Protein AF-A0A2V7RTK5-F1 (afdb_monomer_lite)

Secondary structure (DSSP, 8-state):
-EEEEEETTEEEEEEE--EEEE-TT--EEEEES-TT-----GGGGHHHHHHHHHHTTHHHHHT--TTTHHHHTTPPPP------

pLDDT: mean 89.33, std 13.11, range [42.19, 98.31]

Radius of gyration: 17.81 Å; chains: 1; bounding box: 40×33×44 Å

Sequence (84 aa):
MRVEQVRGSLVEAWHDVHVAVVDSTGRLLARSGDPDLVTYWRSAAKPFQALPLVEDGVVDRFGIGTQELPDCAGAKPARQDRLQ

Foldseek 3Di:
DKDFDDDPPDGPDIDDDKDFDADPVRHTPDIDPDPPDDDDCVLVCLVVQLVVCVVVCVCVVVVPDLC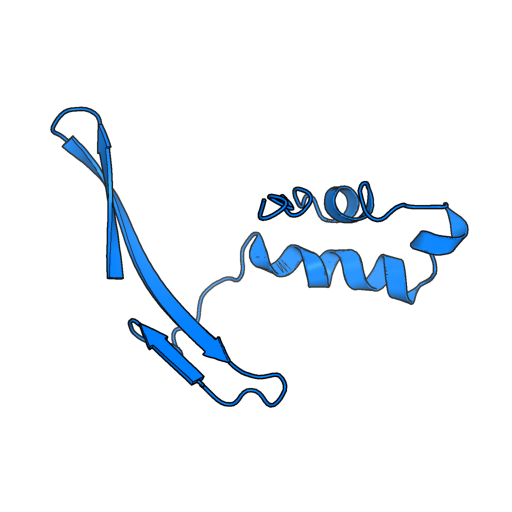RSCVSSPHHRDDPPPPD

Structure (mmCIF, N/CA/C/O backbone):
data_AF-A0A2V7RTK5-F1
#
_entry.id   AF-A0A2V7RTK5-F1
#
loop_
_atom_site.group_PDB
_atom_site.id
_atom_site.type_symbol
_atom_site.label_atom_id
_atom_site.label_alt_id
_atom_site.label_comp_id
_atom_site.label_asym_id
_atom_site.label_entity_id
_atom_site.label_seq_id
_atom_site.pdbx_PDB_ins_code
_atom_site.Cartn_x
_atom_site.Cartn_y
_atom_site.Cartn_z
_atom_site.occupancy
_atom_site.B_iso_or_equiv
_atom_site.auth_seq_id
_atom_site.auth_comp_id
_atom_site.auth_asym_id
_atom_site.auth_atom_id
_atom_site.pdbx_PDB_model_num
ATOM 1 N N . MET A 1 1 ? 3.413 1.612 -17.146 1.00 90.75 1 MET A N 1
ATOM 2 C CA . MET A 1 1 ? 4.835 2.026 -17.229 1.00 90.75 1 MET A CA 1
ATOM 3 C C . MET A 1 1 ? 5.695 0.872 -16.752 1.00 90.75 1 MET A C 1
ATOM 5 O O . MET A 1 1 ? 5.404 0.373 -15.679 1.00 90.75 1 MET A O 1
ATOM 9 N N . ARG A 1 2 ? 6.720 0.443 -17.493 1.00 94.12 2 ARG A N 1
ATOM 10 C CA . ARG A 1 2 ? 7.632 -0.611 -17.019 1.00 94.12 2 ARG A CA 1
ATOM 11 C C . ARG A 1 2 ? 8.845 -0.000 -16.321 1.00 94.12 2 ARG A C 1
ATOM 13 O O . ARG A 1 2 ? 9.421 0.954 -16.835 1.00 94.12 2 ARG A O 1
ATOM 20 N N . VAL A 1 3 ? 9.215 -0.556 -15.172 1.00 95.62 3 VAL A N 1
ATOM 21 C CA . VAL A 1 3 ? 10.432 -0.208 -14.426 1.00 95.62 3 VAL A CA 1
ATOM 22 C C . VAL A 1 3 ? 11.291 -1.454 -14.294 1.00 95.62 3 VAL A C 1
ATOM 24 O O . VAL A 1 3 ? 10.810 -2.482 -13.825 1.00 95.62 3 VAL A O 1
ATOM 27 N N . GLU A 1 4 ? 12.557 -1.358 -14.679 1.00 97.31 4 GLU A N 1
ATOM 28 C CA . GLU A 1 4 ? 13.511 -2.466 -14.624 1.00 97.31 4 GLU A CA 1
ATOM 29 C C . GLU A 1 4 ? 14.543 -2.230 -13.521 1.00 97.31 4 GLU A C 1
ATOM 31 O O . GLU A 1 4 ? 15.049 -1.122 -13.340 1.00 97.31 4 GLU A O 1
ATOM 36 N N . GLN A 1 5 ? 14.854 -3.288 -12.779 1.00 97.31 5 GLN A N 1
ATOM 37 C CA . GLN A 1 5 ? 15.942 -3.336 -11.818 1.00 97.31 5 GLN A CA 1
ATOM 38 C C . GLN A 1 5 ? 17.070 -4.170 -12.425 1.00 97.31 5 GLN A C 1
ATOM 40 O O . GLN A 1 5 ? 16.898 -5.355 -12.715 1.00 97.31 5 GLN A O 1
ATOM 45 N N . VAL A 1 6 ? 18.227 -3.540 -12.620 1.00 97.62 6 VAL A N 1
ATOM 46 C CA . VAL A 1 6 ? 19.374 -4.138 -13.311 1.00 97.62 6 VAL A CA 1
ATOM 47 C C . VAL A 1 6 ? 20.508 -4.396 -12.317 1.00 97.62 6 VAL A C 1
ATOM 49 O O . VAL A 1 6 ? 20.854 -3.517 -11.525 1.00 97.62 6 VAL A O 1
ATOM 52 N N . ARG A 1 7 ? 21.115 -5.587 -12.380 1.00 97.25 7 ARG A N 1
ATOM 53 C CA . ARG A 1 7 ? 22.344 -5.951 -11.660 1.00 97.25 7 ARG A CA 1
ATOM 54 C C . ARG A 1 7 ? 23.454 -6.233 -12.666 1.00 97.25 7 ARG A C 1
ATOM 56 O O . ARG A 1 7 ? 23.488 -7.279 -13.310 1.00 97.25 7 ARG A O 1
ATOM 63 N N . GLY A 1 8 ? 24.379 -5.285 -12.796 1.00 95.75 8 GLY A N 1
ATOM 64 C CA . GLY A 1 8 ? 25.386 -5.325 -13.854 1.00 95.75 8 GLY A CA 1
ATOM 65 C C . GLY A 1 8 ? 24.723 -5.142 -15.218 1.00 95.75 8 GLY A C 1
ATOM 66 O O . GLY A 1 8 ? 24.120 -4.105 -15.465 1.00 95.75 8 GLY A O 1
ATOM 67 N N . SER A 1 9 ? 24.819 -6.149 -16.085 1.00 95.56 9 SER A N 1
ATOM 68 C CA . SER A 1 9 ? 24.154 -6.175 -17.396 1.00 95.56 9 SER A CA 1
ATOM 69 C C . SER A 1 9 ? 22.860 -7.000 -17.423 1.00 95.56 9 SER A C 1
ATOM 71 O O . SER A 1 9 ? 22.214 -7.073 -18.466 1.00 95.56 9 SER A O 1
ATOM 73 N N . LEU A 1 10 ? 22.478 -7.633 -16.307 1.00 96.88 10 LEU A N 1
ATOM 74 C CA . LEU A 1 10 ? 21.300 -8.496 -16.223 1.00 96.88 10 LEU A CA 1
ATOM 75 C C . LEU A 1 10 ? 20.107 -7.739 -15.633 1.00 96.88 10 LEU A C 1
ATOM 77 O O . LEU A 1 10 ? 20.210 -7.171 -14.545 1.00 96.88 10 LEU A O 1
ATOM 81 N N . VAL A 1 11 ? 18.957 -7.797 -16.306 1.00 97.38 11 VAL A N 1
ATOM 82 C CA . VAL A 1 11 ? 17.672 -7.404 -15.712 1.00 97.38 11 VAL A CA 1
ATOM 83 C C . VAL A 1 11 ? 17.289 -8.460 -14.675 1.00 97.38 11 VAL A C 1
ATOM 85 O O . VAL A 1 11 ? 16.938 -9.584 -15.026 1.00 97.38 11 VAL A O 1
ATOM 88 N N . GLU A 1 12 ? 17.400 -8.111 -13.396 1.00 97.88 12 GLU A N 1
ATOM 89 C CA . GLU A 1 12 ? 17.102 -9.010 -12.274 1.00 97.88 12 GLU A CA 1
ATOM 90 C C . GLU A 1 12 ? 15.598 -9.060 -11.991 1.00 97.88 12 GLU A C 1
ATOM 92 O O . GLU A 1 12 ? 15.056 -10.118 -11.680 1.00 97.88 12 GLU A O 1
ATOM 97 N N . ALA A 1 13 ? 14.915 -7.922 -12.134 1.00 97.19 13 ALA A N 1
ATOM 98 C CA . ALA A 1 13 ? 13.473 -7.817 -11.964 1.00 97.19 13 ALA A CA 1
ATOM 99 C C . ALA A 1 13 ? 12.899 -6.701 -12.839 1.00 97.19 13 ALA A C 1
ATOM 101 O O . ALA A 1 13 ? 13.579 -5.731 -13.170 1.00 97.19 13 ALA A O 1
ATOM 102 N N . TRP A 1 14 ? 11.617 -6.804 -13.172 1.00 96.62 14 TRP A N 1
ATOM 103 C CA . TRP A 1 14 ? 10.874 -5.731 -13.819 1.00 96.62 14 TRP A CA 1
ATOM 104 C C . TRP A 1 14 ? 9.455 -5.659 -13.265 1.00 96.62 14 TRP A C 1
ATOM 106 O O . TRP A 1 14 ? 8.895 -6.655 -12.810 1.00 96.62 14 TRP A O 1
ATOM 116 N N . HIS A 1 15 ? 8.896 -4.455 -13.276 1.00 94.50 15 HIS A N 1
ATOM 117 C CA . HIS A 1 15 ? 7.608 -4.142 -12.676 1.00 94.50 15 HIS A CA 1
ATOM 118 C C . HIS A 1 15 ? 6.770 -3.343 -13.664 1.00 94.50 15 HIS A C 1
ATOM 120 O O . HIS A 1 15 ? 7.182 -2.264 -14.098 1.00 94.50 15 HIS A O 1
ATOM 126 N N . ASP A 1 16 ? 5.579 -3.844 -13.977 1.00 94.94 16 ASP A N 1
ATOM 127 C CA . ASP A 1 16 ? 4.578 -3.078 -14.709 1.00 94.94 16 ASP A CA 1
ATOM 128 C C . ASP A 1 16 ? 3.749 -2.257 -13.712 1.00 94.94 16 ASP A C 1
ATOM 130 O O . ASP A 1 16 ? 3.071 -2.775 -12.826 1.00 94.94 16 ASP A O 1
ATOM 134 N N . VAL A 1 17 ? 3.875 -0.939 -13.826 1.00 94.62 17 VAL A N 1
ATOM 135 C CA . VAL A 1 17 ? 3.296 0.060 -12.929 1.00 94.62 17 VAL A CA 1
ATOM 136 C C . VAL A 1 17 ? 2.075 0.699 -13.578 1.00 94.62 17 VAL A C 1
ATOM 138 O O . VAL A 1 17 ? 2.138 1.187 -14.713 1.00 94.62 17 VAL A O 1
ATOM 141 N N . HIS A 1 18 ? 0.994 0.736 -12.808 1.00 95.25 18 HIS A N 1
ATOM 142 C CA . HIS A 1 18 ? -0.271 1.390 -13.111 1.00 95.25 18 HIS A CA 1
ATOM 143 C C . HIS A 1 18 ? -0.480 2.525 -12.099 1.00 95.25 18 HIS A C 1
ATOM 145 O O . HIS A 1 18 ? -0.201 2.344 -10.914 1.00 95.25 18 HIS A O 1
ATOM 151 N N . VAL A 1 19 ? -0.915 3.700 -12.556 1.00 95.75 19 VAL A N 1
ATOM 152 C CA . VAL A 1 19 ? -1.076 4.902 -11.721 1.00 95.75 19 VAL A CA 1
ATOM 153 C C . VAL A 1 19 ? -2.422 5.554 -12.006 1.00 95.75 19 VAL A C 1
ATOM 155 O O . VAL A 1 19 ? -2.768 5.771 -13.167 1.00 95.75 19 VAL A O 1
ATOM 158 N N . ALA A 1 20 ? -3.128 5.932 -10.943 1.00 96.31 20 ALA A N 1
ATOM 159 C CA . ALA A 1 20 ? -4.330 6.753 -10.978 1.00 96.31 20 ALA A CA 1
ATOM 160 C C . ALA A 1 20 ? -4.189 7.904 -9.973 1.00 96.31 20 ALA A C 1
ATOM 162 O O . ALA A 1 20 ? -3.788 7.688 -8.830 1.00 96.31 20 ALA A O 1
ATOM 163 N N . VAL A 1 21 ? -4.515 9.122 -10.400 1.00 97.50 21 VAL A N 1
ATOM 164 C CA . VAL A 1 21 ? -4.637 10.299 -9.531 1.00 97.50 21 VAL A CA 1
ATOM 165 C C . VAL A 1 21 ? -6.110 10.662 -9.481 1.00 97.50 21 VAL A C 1
ATOM 167 O O . VAL A 1 21 ? -6.702 10.933 -10.525 1.00 97.50 21 V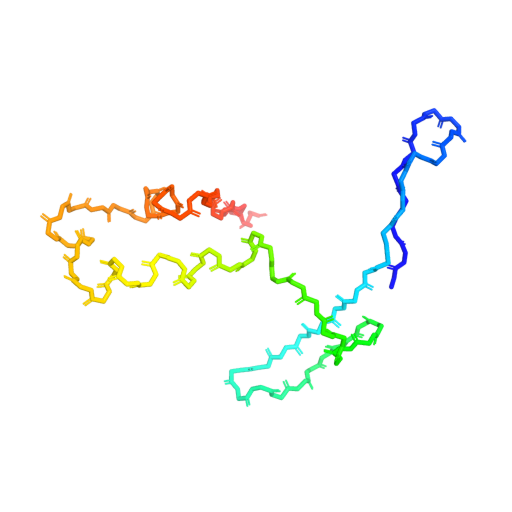AL A O 1
ATOM 170 N N . VAL A 1 22 ? -6.694 10.665 -8.288 1.00 97.69 22 VAL A N 1
ATOM 171 C CA . VAL A 1 22 ? -8.113 10.961 -8.065 1.00 97.69 22 VAL A CA 1
ATOM 172 C C . VAL A 1 22 ? -8.271 12.133 -7.102 1.00 97.69 22 VAL A C 1
ATOM 174 O O . VAL A 1 22 ? -7.405 12.356 -6.254 1.00 97.69 22 VAL A O 1
ATOM 177 N N . ASP A 1 23 ? -9.362 12.884 -7.234 1.00 97.88 23 ASP A N 1
ATOM 178 C CA . ASP A 1 23 ? -9.783 13.823 -6.189 1.00 97.88 23 ASP A CA 1
ATOM 179 C C . ASP A 1 23 ? -10.578 13.118 -5.071 1.00 97.88 23 ASP A C 1
ATOM 181 O O . ASP A 1 23 ? -10.833 11.913 -5.121 1.00 97.88 23 ASP A O 1
ATOM 185 N N . SER A 1 24 ? -10.975 13.871 -4.040 1.00 97.19 24 SER A N 1
ATOM 186 C CA . SER A 1 24 ? -11.715 13.350 -2.881 1.00 97.19 24 SER A CA 1
ATOM 187 C C . SER A 1 24 ? -13.110 12.814 -3.213 1.00 97.19 24 SER A C 1
ATOM 189 O O . SER A 1 24 ? -13.685 12.094 -2.401 1.00 97.19 24 SER A O 1
ATOM 191 N N . THR A 1 25 ? -13.657 13.140 -4.389 1.00 97.88 25 THR A N 1
ATOM 192 C CA . THR A 1 25 ? -14.936 12.589 -4.868 1.00 97.88 25 THR A CA 1
ATOM 193 C C . THR A 1 25 ? -14.750 11.276 -5.628 1.00 97.88 25 THR A C 1
ATOM 195 O O . THR A 1 25 ? -15.728 10.641 -6.015 1.00 97.88 25 THR A O 1
ATOM 198 N N . GLY A 1 26 ? -13.498 10.864 -5.847 1.00 95.69 26 GLY A N 1
ATOM 199 C CA . GLY A 1 26 ? -13.140 9.698 -6.647 1.00 95.69 26 GLY A CA 1
ATOM 200 C C . GLY A 1 26 ? -13.041 9.991 -8.144 1.00 95.69 26 GLY A C 1
ATOM 201 O O . GLY A 1 26 ? -12.842 9.066 -8.931 1.00 95.69 26 GLY A O 1
ATOM 202 N N . ARG A 1 27 ? -13.150 11.255 -8.577 1.00 97.88 27 ARG A N 1
ATOM 203 C CA . ARG A 1 27 ? -13.008 11.599 -9.996 1.00 97.88 27 ARG A CA 1
ATOM 204 C C . ARG A 1 27 ? -11.549 11.466 -10.421 1.00 97.88 27 ARG A C 1
ATOM 206 O O . ARG A 1 27 ? -10.655 12.054 -9.814 1.00 97.88 27 ARG A O 1
ATOM 213 N N . LEU A 1 28 ? -11.323 10.727 -11.506 1.00 97.81 28 LEU A N 1
ATOM 214 C CA . LEU A 1 28 ? -10.002 10.535 -12.098 1.00 97.81 28 LEU A CA 1
ATOM 215 C C . LEU A 1 28 ? -9.495 11.832 -12.744 1.00 97.81 28 LEU A C 1
ATOM 217 O O . LEU A 1 28 ? -10.114 12.361 -13.666 1.00 97.81 28 LEU A O 1
ATOM 221 N N . LEU A 1 29 ? -8.350 12.320 -12.271 1.00 98.31 29 LEU A N 1
ATOM 222 C CA . LEU A 1 29 ? -7.678 13.526 -12.760 1.00 98.31 29 LEU A CA 1
ATOM 223 C C . LEU A 1 29 ? -6.574 13.201 -13.772 1.00 98.31 29 LEU A C 1
ATOM 225 O O . LEU A 1 29 ? -6.377 13.936 -14.736 1.00 98.31 29 LEU A O 1
ATOM 229 N N . ALA A 1 30 ? -5.844 12.106 -13.551 1.00 98.12 30 ALA A N 1
ATOM 230 C CA . ALA A 1 30 ? -4.767 11.649 -14.426 1.00 98.12 30 ALA A CA 1
ATOM 231 C C . ALA A 1 30 ? -4.520 10.146 -14.250 1.00 98.12 30 ALA A C 1
ATOM 233 O O . ALA A 1 30 ? -4.813 9.580 -13.195 1.00 98.12 30 ALA A O 1
ATOM 234 N N . ARG A 1 31 ? -3.947 9.496 -15.270 1.00 97.31 31 ARG A N 1
ATOM 235 C CA . ARG A 1 31 ? -3.574 8.077 -15.206 1.00 97.31 31 ARG A CA 1
ATOM 236 C C . ARG A 1 31 ? -2.384 7.712 -16.087 1.00 97.31 31 ARG A C 1
ATOM 238 O O . ARG A 1 31 ? -2.106 8.383 -17.077 1.00 97.31 31 ARG A O 1
ATOM 245 N N . SER A 1 32 ? -1.752 6.588 -15.759 1.00 96.94 32 SER A N 1
ATOM 246 C CA . SER A 1 32 ? -0.804 5.871 -16.617 1.00 96.94 32 SER A CA 1
ATOM 247 C C . SER A 1 32 ? -1.047 4.367 -16.490 1.00 96.94 32 SER A C 1
ATOM 249 O O . SER A 1 32 ? -0.994 3.827 -15.388 1.00 96.94 32 SER A O 1
ATOM 251 N N . GLY A 1 33 ? -1.321 3.687 -17.605 1.00 95.38 33 GLY A N 1
ATOM 252 C CA . GLY A 1 33 ? -1.767 2.290 -17.604 1.00 95.38 33 GLY A CA 1
ATOM 253 C C . GLY A 1 33 ? -3.265 2.139 -17.316 1.00 95.38 33 GLY A C 1
ATOM 254 O O . GLY A 1 33 ? -4.065 3.019 -17.638 1.00 95.38 33 GLY A O 1
ATOM 255 N N . ASP A 1 34 ? -3.626 0.997 -16.738 1.00 96.31 34 ASP A N 1
ATOM 256 C CA . ASP A 1 34 ? -4.999 0.633 -16.371 1.00 96.31 34 ASP A CA 1
ATOM 257 C C . ASP A 1 34 ? -5.317 1.019 -14.908 1.00 96.31 34 ASP A C 1
ATOM 259 O O . ASP A 1 34 ? -4.747 0.396 -14.008 1.00 96.31 34 ASP A O 1
ATOM 263 N N . PRO A 1 35 ? -6.161 2.042 -14.658 1.00 95.81 35 PRO A N 1
ATOM 264 C CA . PRO A 1 35 ? -6.568 2.460 -13.316 1.00 95.81 35 PRO A CA 1
ATOM 265 C C . PRO A 1 35 ? -7.587 1.513 -12.662 1.00 95.81 35 PRO A C 1
ATOM 267 O O . PRO A 1 35 ? -7.761 1.589 -11.449 1.00 95.81 35 PRO A O 1
ATOM 270 N N . ASP A 1 36 ? -8.229 0.634 -13.437 1.00 95.81 36 ASP A N 1
ATOM 271 C CA . ASP A 1 36 ? -9.264 -0.292 -12.960 1.00 95.81 36 ASP A CA 1
ATOM 272 C C . ASP A 1 36 ? -8.679 -1.670 -12.592 1.00 95.81 36 ASP A C 1
ATOM 274 O O . ASP A 1 36 ? -9.399 -2.595 -12.207 1.00 95.81 36 ASP A O 1
ATOM 278 N N . LEU A 1 37 ? -7.350 -1.813 -12.674 1.00 95.50 37 LEU A N 1
ATOM 279 C CA . LEU A 1 37 ? -6.638 -3.029 -12.308 1.00 95.50 37 LEU A CA 1
ATOM 280 C C . LEU A 1 37 ? -6.847 -3.367 -10.823 1.00 95.50 37 LEU A C 1
ATOM 282 O O . LEU A 1 37 ? -6.376 -2.668 -9.924 1.00 95.50 37 LEU A O 1
ATOM 286 N N . VAL A 1 38 ? -7.462 -4.519 -10.562 1.00 95.25 38 VAL A N 1
ATOM 287 C CA . VAL A 1 38 ? -7.630 -5.048 -9.204 1.00 95.25 38 VAL A CA 1
ATOM 288 C C . VAL A 1 38 ? -6.359 -5.775 -8.763 1.00 95.25 38 VAL A C 1
ATOM 290 O O . VAL A 1 38 ? -5.930 -6.752 -9.376 1.00 95.25 38 VAL A O 1
ATOM 293 N N . THR A 1 39 ? -5.753 -5.317 -7.667 1.00 93.19 39 THR A N 1
ATOM 294 C CA . THR A 1 39 ? -4.569 -5.944 -7.064 1.00 93.19 39 THR A CA 1
ATOM 295 C C . THR A 1 39 ? -4.556 -5.771 -5.544 1.00 93.19 39 THR A C 1
ATOM 297 O O . THR A 1 39 ? -5.307 -4.976 -4.981 1.00 93.19 39 THR A O 1
ATOM 300 N N . TYR A 1 40 ? -3.691 -6.513 -4.854 1.00 91.88 40 TYR A N 1
ATOM 301 C CA . TYR A 1 40 ? -3.540 -6.403 -3.405 1.00 91.88 40 TYR A CA 1
ATOM 302 C C . TYR A 1 40 ? -2.922 -5.054 -3.016 1.00 91.88 40 TYR A C 1
ATOM 304 O O . TYR A 1 40 ? -1.874 -4.673 -3.538 1.00 91.88 40 TYR A O 1
ATOM 312 N N . TRP A 1 41 ? -3.493 -4.377 -2.015 1.00 88.31 41 TRP A N 1
ATOM 313 C CA . TRP A 1 41 ? -2.952 -3.117 -1.480 1.00 88.31 41 TRP A CA 1
ATOM 314 C C . TRP A 1 41 ? -1.565 -3.281 -0.840 1.00 88.31 41 TRP A C 1
ATOM 316 O O . TRP A 1 41 ? -0.797 -2.323 -0.746 1.00 88.31 41 TRP A O 1
ATOM 326 N N . ARG A 1 42 ? -1.206 -4.506 -0.422 1.00 88.25 42 ARG A N 1
ATOM 327 C CA . ARG A 1 42 ? 0.045 -4.814 0.292 1.00 88.25 42 ARG A CA 1
ATOM 328 C C . ARG A 1 42 ? 0.275 -3.790 1.416 1.00 88.25 42 ARG A C 1
ATOM 330 O O . ARG A 1 42 ? -0.631 -3.454 2.172 1.00 88.25 42 ARG A O 1
ATOM 337 N N . SER A 1 43 ? 1.488 -3.254 1.505 1.00 88.19 43 SER A N 1
ATOM 338 C CA . SER A 1 43 ? 1.877 -2.246 2.487 1.00 88.19 43 SER A CA 1
ATOM 339 C C . SER A 1 43 ? 1.122 -0.913 2.374 1.00 88.19 43 SER A C 1
ATOM 341 O O . SER A 1 43 ? 1.205 -0.123 3.309 1.00 88.19 43 SER A O 1
ATOM 343 N N . ALA A 1 44 ? 0.399 -0.632 1.287 1.00 88.69 44 ALA A N 1
ATOM 344 C CA . ALA A 1 44 ? -0.391 0.595 1.179 1.00 88.69 44 ALA A CA 1
ATOM 345 C C . ALA A 1 44 ? -1.641 0.576 2.081 1.00 88.69 44 ALA A C 1
ATOM 347 O O . ALA A 1 44 ? -2.205 1.628 2.351 1.00 88.69 44 ALA A O 1
ATOM 348 N N . ALA A 1 45 ? -2.045 -0.590 2.602 1.00 91.00 45 ALA A N 1
ATOM 349 C CA . ALA A 1 45 ? -3.204 -0.721 3.490 1.00 91.00 45 ALA A CA 1
ATOM 350 C C . ALA A 1 45 ? -2.976 -0.187 4.922 1.00 91.00 45 ALA A C 1
ATOM 352 O O . ALA A 1 45 ? -3.908 -0.132 5.717 1.00 91.00 45 ALA A O 1
ATOM 353 N N . LYS A 1 46 ? -1.745 0.188 5.281 1.00 88.69 46 LYS A N 1
ATOM 354 C CA . LYS A 1 46 ? -1.357 0.539 6.656 1.00 88.69 46 LYS A CA 1
ATOM 355 C C . LYS A 1 46 ? -2.139 1.699 7.295 1.00 88.69 46 LYS A C 1
ATOM 357 O O . LYS A 1 46 ? -2.439 1.580 8.478 1.00 88.69 46 LYS A O 1
ATOM 362 N N . PRO A 1 47 ? -2.553 2.764 6.577 1.00 89.12 47 PRO A N 1
ATOM 363 C CA . PRO A 1 47 ? -3.438 3.774 7.160 1.00 89.12 47 PRO A CA 1
ATOM 364 C C . PRO A 1 47 ? -4.752 3.178 7.682 1.00 89.12 47 PRO A C 1
ATOM 366 O O . PRO A 1 47 ? -5.189 3.524 8.771 1.00 89.12 47 PRO A O 1
ATOM 369 N N . PHE A 1 48 ? -5.330 2.210 6.963 1.00 91.25 48 PHE A N 1
ATOM 370 C CA . PHE A 1 48 ? -6.536 1.501 7.401 1.00 91.25 48 PHE A CA 1
ATOM 371 C C . PHE A 1 48 ? -6.272 0.568 8.589 1.00 91.25 48 PHE A C 1
ATOM 373 O O . PHE A 1 48 ? -7.180 0.296 9.362 1.00 91.25 48 PHE A O 1
ATOM 380 N N . GLN A 1 49 ? -5.036 0.087 8.753 1.00 91.00 49 GLN A N 1
ATOM 381 C CA . GLN A 1 49 ? -4.630 -0.711 9.917 1.00 91.00 49 GLN A CA 1
ATOM 382 C C . GLN A 1 49 ? -4.432 0.157 11.171 1.00 91.00 49 GLN A C 1
ATOM 384 O O . GLN A 1 49 ? -4.695 -0.314 12.271 1.00 91.00 49 GLN A O 1
ATOM 389 N N . ALA A 1 50 ? -3.989 1.411 11.014 1.00 91.62 50 ALA A N 1
ATOM 390 C CA . ALA A 1 50 ? -3.816 2.362 12.117 1.00 91.62 50 ALA A CA 1
ATOM 391 C C . ALA A 1 50 ? -5.126 3.051 12.536 1.00 91.62 50 ALA A C 1
ATOM 393 O O . ALA A 1 50 ? -5.254 3.462 13.687 1.00 91.62 50 ALA A O 1
ATOM 394 N N . LEU A 1 51 ? -6.088 3.180 11.615 1.00 93.00 51 LEU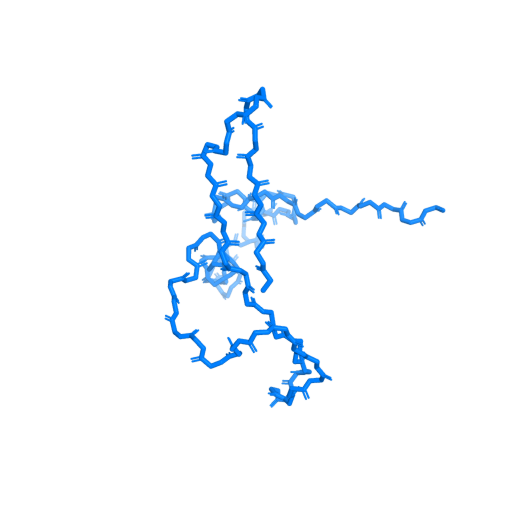 A N 1
ATOM 395 C CA . LEU A 1 51 ? -7.339 3.912 11.827 1.00 93.00 51 LEU A CA 1
ATOM 396 C C . LEU A 1 51 ? -8.105 3.493 13.100 1.00 93.00 51 LEU A C 1
ATOM 398 O O . LEU A 1 51 ? -8.452 4.392 13.864 1.00 93.00 51 LEU A O 1
ATOM 402 N N . PRO A 1 52 ? -8.281 2.194 13.422 1.00 93.81 52 PRO A N 1
ATOM 403 C CA . PRO A 1 52 ? -9.001 1.796 14.634 1.00 93.81 52 PRO A CA 1
ATOM 404 C C . PRO A 1 52 ? -8.350 2.302 15.927 1.00 93.81 52 PRO A C 1
ATOM 406 O O . PRO A 1 52 ? -9.040 2.633 16.879 1.00 93.81 52 PRO A O 1
ATOM 409 N N . LEU A 1 53 ? -7.018 2.431 15.965 1.00 92.75 53 LEU A N 1
ATOM 410 C CA . LEU A 1 53 ? -6.312 2.957 17.142 1.00 92.75 53 LEU A CA 1
ATOM 411 C C . LEU A 1 53 ? -6.637 4.437 17.380 1.00 92.75 53 LEU A C 1
ATOM 413 O O . LEU A 1 53 ? -6.675 4.896 18.523 1.00 92.75 53 LEU A O 1
ATOM 417 N N . VAL A 1 54 ? -6.848 5.186 16.296 1.00 93.38 54 VAL A N 1
ATOM 418 C CA . VAL A 1 54 ? -7.273 6.587 16.355 1.00 93.38 54 VAL A CA 1
ATOM 419 C C . VAL A 1 54 ? -8.73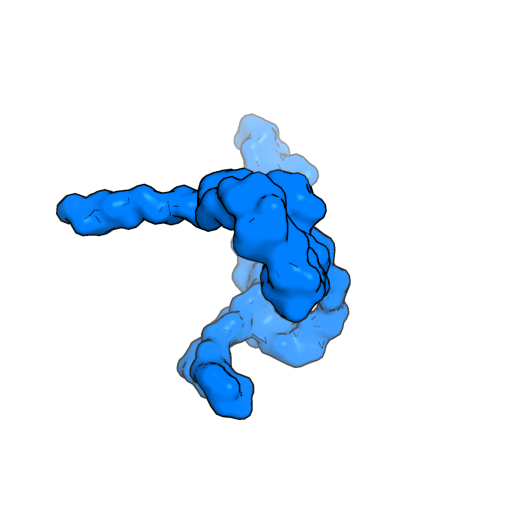9 6.659 16.781 1.00 93.38 54 VAL A C 1
ATOM 421 O O . VAL A 1 54 ? -9.061 7.396 17.708 1.00 93.38 54 VAL A O 1
ATOM 424 N N . GLU A 1 55 ? -9.611 5.874 16.143 1.00 95.69 55 GLU A N 1
ATOM 425 C CA . GLU A 1 55 ? -11.059 5.878 16.399 1.00 95.69 55 GLU A CA 1
ATOM 426 C C . GLU A 1 55 ? -11.413 5.436 17.827 1.00 95.69 55 GLU A C 1
ATOM 428 O O . GLU A 1 55 ? -12.282 6.040 18.456 1.00 95.69 55 GLU A O 1
ATOM 433 N N . ASP A 1 56 ? -10.690 4.460 18.380 1.00 95.75 56 ASP A N 1
ATOM 434 C CA . ASP A 1 56 ? -10.898 3.955 19.744 1.00 95.75 56 ASP A CA 1
ATOM 435 C C . ASP A 1 56 ? -10.255 4.847 20.829 1.00 95.75 56 ASP A C 1
ATOM 437 O O . ASP A 1 56 ? -10.276 4.514 22.019 1.00 95.75 56 ASP A O 1
ATOM 441 N N . GLY A 1 57 ? -9.633 5.969 20.446 1.00 94.31 57 GLY A N 1
ATOM 442 C CA . GLY A 1 57 ? -8.960 6.888 21.371 1.00 94.31 57 GLY A CA 1
ATOM 443 C C . GLY A 1 57 ? -7.694 6.310 22.017 1.00 94.31 57 GLY A C 1
ATOM 444 O O . GLY A 1 57 ? -7.189 6.859 22.999 1.00 94.31 57 GLY A O 1
ATOM 445 N N . VAL A 1 58 ? -7.155 5.204 21.488 1.00 95.19 58 VAL A N 1
ATOM 446 C CA . VAL A 1 58 ? -5.907 4.579 21.968 1.00 95.19 58 VAL A CA 1
ATOM 447 C C . VAL A 1 58 ? -4.742 5.553 21.813 1.00 95.19 58 VAL A C 1
ATOM 449 O O . VAL A 1 58 ? -3.908 5.663 22.712 1.00 95.19 58 VAL A O 1
ATOM 452 N N . VAL A 1 59 ? -4.720 6.295 20.705 1.00 95.06 59 VAL A N 1
ATOM 453 C CA . VAL A 1 59 ? -3.703 7.317 20.433 1.00 95.06 59 VAL A CA 1
ATOM 454 C C . VAL A 1 59 ? -3.645 8.357 21.552 1.00 95.06 59 VAL A C 1
ATOM 456 O O . VAL A 1 59 ? -2.575 8.571 22.121 1.00 95.06 59 VAL A O 1
ATOM 459 N N . ASP A 1 60 ? -4.788 8.922 21.941 1.00 94.38 60 ASP A N 1
ATOM 460 C CA . ASP A 1 60 ? -4.860 9.930 23.003 1.00 94.38 60 ASP A CA 1
ATOM 461 C C . ASP A 1 60 ? -4.572 9.327 24.381 1.00 94.38 60 ASP A C 1
ATOM 463 O O . ASP A 1 60 ? -3.812 9.888 25.173 1.00 94.38 60 ASP A O 1
ATOM 467 N N . ARG A 1 61 ? -5.134 8.144 24.662 1.00 96.44 61 ARG A N 1
ATOM 468 C CA . ARG A 1 61 ? -4.990 7.457 25.954 1.00 96.44 61 ARG A CA 1
ATOM 469 C C . ARG A 1 61 ? -3.537 7.135 26.296 1.00 96.44 61 ARG A C 1
ATOM 471 O O . ARG A 1 61 ? -3.167 7.196 27.467 1.00 96.44 61 ARG A O 1
ATOM 478 N N . PHE A 1 62 ? -2.746 6.746 25.300 1.00 94.69 62 PHE A N 1
ATOM 479 C CA . PHE A 1 62 ? -1.347 6.356 25.485 1.00 94.69 62 PHE A CA 1
ATOM 480 C C . PHE A 1 62 ? -0.351 7.418 25.002 1.00 94.69 62 PHE A C 1
ATOM 482 O O . PHE A 1 62 ? 0.853 7.187 25.076 1.00 94.69 62 PHE A O 1
ATOM 489 N N . GLY A 1 63 ? -0.826 8.580 24.538 1.00 93.56 63 GLY A N 1
ATOM 490 C CA . GLY A 1 63 ? 0.032 9.661 24.050 1.00 93.56 63 GLY A CA 1
ATOM 491 C C . GLY A 1 63 ? 0.865 9.271 22.824 1.00 93.56 63 GLY A C 1
ATOM 492 O O . GLY A 1 63 ? 2.018 9.687 22.709 1.00 93.56 63 GLY A O 1
ATOM 493 N N . ILE A 1 64 ? 0.313 8.451 21.925 1.00 92.50 64 ILE A N 1
ATOM 494 C CA . ILE A 1 64 ? 1.005 7.995 20.712 1.00 92.50 64 ILE A CA 1
ATOM 495 C C . ILE A 1 64 ? 1.134 9.181 19.749 1.00 92.50 64 ILE A C 1
ATOM 497 O O . ILE A 1 64 ? 0.150 9.706 19.237 1.00 92.50 64 ILE A O 1
ATOM 501 N N . GLY A 1 65 ? 2.362 9.625 19.493 1.00 88.06 65 GLY A N 1
ATOM 502 C CA . GLY A 1 65 ? 2.621 10.743 18.587 1.00 88.06 65 GLY A CA 1
ATOM 503 C C . GLY A 1 65 ? 2.542 10.359 17.106 1.00 88.06 65 GLY A C 1
ATOM 504 O O . GLY A 1 65 ? 2.618 9.189 16.734 1.00 88.06 65 GLY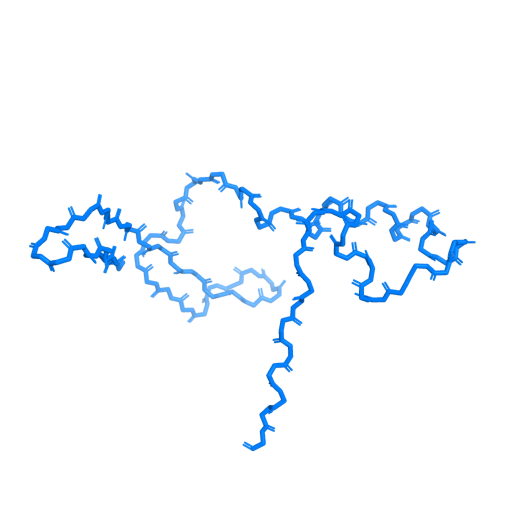 A O 1
ATOM 505 N N . THR A 1 66 ? 2.501 11.368 16.230 1.00 85.3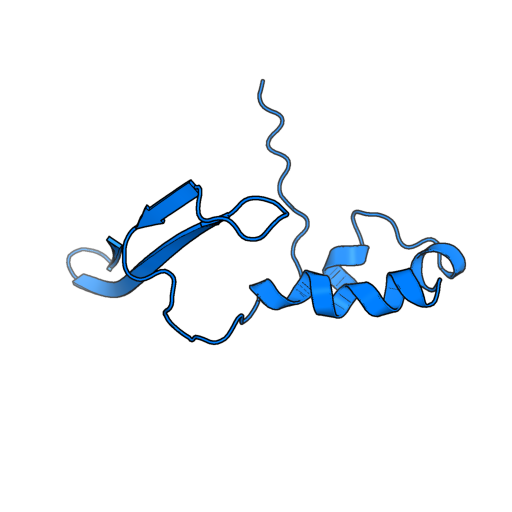1 66 THR A N 1
ATOM 506 C CA . THR A 1 66 ? 2.507 11.197 14.762 1.00 85.31 66 THR A CA 1
ATOM 507 C C . THR A 1 66 ? 3.707 10.394 14.242 1.00 85.31 66 THR A C 1
ATOM 509 O O . THR A 1 66 ? 3.613 9.787 13.180 1.00 85.31 66 THR A O 1
ATOM 512 N N . GLN A 1 67 ? 4.831 10.389 14.965 1.00 87.50 67 GLN A N 1
ATOM 513 C CA . GLN A 1 67 ? 6.025 9.621 14.590 1.00 87.50 67 GLN A CA 1
ATOM 514 C C . GLN A 1 67 ? 5.907 8.127 14.920 1.00 87.50 67 GLN A C 1
ATOM 516 O O . GLN A 1 67 ? 6.429 7.319 14.162 1.00 87.50 67 GLN A O 1
ATOM 521 N N . GLU A 1 68 ? 5.174 7.776 15.980 1.00 88.69 68 GLU A N 1
ATOM 522 C CA . GLU A 1 68 ? 5.044 6.402 16.491 1.00 88.69 68 GLU A CA 1
ATOM 523 C C . GLU A 1 68 ? 3.820 5.680 15.907 1.00 88.69 68 GLU A C 1
ATOM 525 O O . GLU A 1 68 ? 3.819 4.462 15.739 1.00 88.69 68 GLU A O 1
ATOM 530 N N . LEU A 1 69 ? 2.766 6.426 15.552 1.00 88.12 69 LEU A N 1
ATOM 531 C CA . LEU A 1 69 ? 1.543 5.871 14.960 1.00 88.12 69 LEU A CA 1
ATOM 532 C C . LEU A 1 69 ? 1.798 4.995 13.711 1.00 88.12 69 LEU A C 1
ATOM 534 O O . LEU A 1 69 ? 1.154 3.950 13.582 1.00 88.12 69 LEU A O 1
ATOM 538 N N . PRO A 1 70 ? 2.725 5.351 12.794 1.00 86.69 70 PRO A N 1
ATOM 539 C CA . PRO A 1 70 ? 3.120 4.477 11.697 1.00 86.69 70 PRO A CA 1
ATOM 540 C C . PRO A 1 70 ? 3.599 3.097 12.162 1.00 86.69 70 PRO A C 1
ATOM 542 O O . PRO A 1 70 ? 3.201 2.094 11.566 1.00 86.69 70 PRO A O 1
ATOM 545 N N . ASP A 1 71 ? 4.388 3.015 13.234 1.00 86.06 71 ASP A N 1
ATOM 546 C CA . ASP A 1 71 ? 4.967 1.754 13.707 1.00 86.06 71 ASP A CA 1
ATOM 547 C C . ASP A 1 71 ? 3.895 0.785 14.223 1.00 86.06 71 ASP A C 1
ATOM 549 O O . ASP A 1 71 ? 4.007 -0.424 14.005 1.00 86.06 71 ASP A O 1
ATOM 553 N N . CYS A 1 72 ? 2.791 1.296 14.780 1.00 86.06 72 CYS A N 1
ATOM 554 C CA . CYS A 1 72 ? 1.636 0.480 15.170 1.00 86.06 72 CYS A CA 1
ATOM 555 C C . CYS A 1 72 ? 0.993 -0.270 13.986 1.00 86.06 72 CYS A C 1
ATOM 557 O O . CYS A 1 72 ? 0.377 -1.316 14.179 1.00 86.06 72 CYS A O 1
ATOM 559 N N . ALA A 1 73 ? 1.165 0.234 12.759 1.00 86.00 73 ALA A N 1
ATOM 560 C CA . ALA A 1 73 ? 0.738 -0.408 11.513 1.00 86.00 73 ALA A CA 1
ATOM 561 C C . ALA A 1 73 ? 1.923 -0.954 10.687 1.00 86.00 73 ALA A C 1
ATOM 563 O O . ALA A 1 73 ? 1.779 -1.291 9.507 1.00 86.00 73 ALA A O 1
ATOM 564 N N . GLY A 1 74 ? 3.131 -1.002 11.261 1.00 82.69 74 GLY A N 1
ATOM 565 C CA . GLY A 1 74 ? 4.364 -1.378 10.566 1.00 82.69 74 GLY A CA 1
ATOM 566 C C . GLY A 1 74 ? 4.737 -0.456 9.396 1.00 82.69 74 GLY A C 1
ATOM 567 O O . GLY A 1 74 ? 5.454 -0.885 8.486 1.00 82.69 74 GLY A O 1
ATOM 568 N N . ALA A 1 75 ? 4.197 0.766 9.346 1.00 81.81 75 ALA A N 1
ATOM 569 C CA . ALA A 1 75 ? 4.534 1.800 8.370 1.00 81.81 75 ALA A CA 1
ATOM 570 C C . ALA A 1 75 ? 5.842 2.492 8.748 1.00 81.81 75 ALA A C 1
ATOM 572 O O . ALA A 1 75 ? 6.167 2.647 9.915 1.00 81.81 75 ALA A O 1
ATOM 573 N N . LYS A 1 76 ? 6.567 2.978 7.738 1.00 75.75 76 LYS A N 1
ATOM 574 C CA . LYS A 1 76 ? 7.595 3.995 7.960 1.00 75.75 76 LYS A CA 1
ATOM 575 C C . LYS A 1 76 ? 6.921 5.369 8.004 1.00 75.75 76 LYS A C 1
ATOM 577 O O . LYS A 1 76 ? 5.990 5.581 7.220 1.00 75.75 76 LYS A O 1
ATOM 582 N N . PRO A 1 77 ? 7.379 6.301 8.857 1.00 66.00 77 PRO A N 1
ATOM 583 C CA . PRO A 1 77 ? 6.885 7.669 8.821 1.00 66.00 77 PRO A CA 1
ATOM 584 C C . PRO A 1 77 ? 7.114 8.260 7.428 1.00 66.00 77 PRO A C 1
ATOM 586 O O . PRO A 1 77 ? 8.135 7.999 6.782 1.00 66.00 77 PRO A O 1
ATOM 589 N N . ALA A 1 78 ? 6.142 9.037 6.948 1.00 61.25 78 ALA A N 1
ATOM 590 C CA . ALA A 1 78 ? 6.275 9.733 5.679 1.00 61.25 78 ALA A CA 1
ATOM 591 C C . ALA A 1 78 ? 7.488 10.668 5.759 1.00 61.25 78 ALA A C 1
ATOM 593 O O . ALA A 1 78 ? 7.581 11.509 6.654 1.00 61.25 78 ALA A O 1
ATOM 594 N N . ARG A 1 79 ? 8.435 10.512 4.830 1.00 56.97 79 ARG A N 1
ATOM 595 C CA . ARG A 1 79 ? 9.585 11.409 4.735 1.00 56.97 79 ARG A CA 1
ATOM 596 C C . ARG A 1 79 ? 9.072 12.776 4.290 1.00 56.97 79 ARG A C 1
ATOM 598 O O . ARG A 1 79 ? 8.697 12.951 3.135 1.00 56.97 79 ARG A O 1
ATOM 605 N N . GLN A 1 80 ? 9.015 13.734 5.208 1.00 54.25 80 GLN A N 1
ATOM 606 C CA . GLN A 1 80 ? 8.843 15.137 4.854 1.00 54.25 80 GLN A CA 1
ATOM 607 C C . GLN A 1 80 ? 10.202 15.675 4.429 1.00 54.25 80 GLN A C 1
ATOM 609 O O . GLN A 1 80 ? 10.955 16.224 5.234 1.00 54.25 80 GLN A O 1
ATOM 614 N N . ASP A 1 81 ? 10.514 15.505 3.149 1.00 50.16 81 ASP A N 1
ATOM 615 C CA . ASP A 1 81 ? 11.537 16.326 2.524 1.00 50.16 81 ASP A CA 1
ATOM 616 C C . ASP A 1 81 ? 10.983 17.752 2.535 1.00 50.16 81 ASP A C 1
ATOM 618 O O . ASP A 1 81 ? 10.046 18.096 1.811 1.00 50.16 81 ASP A O 1
ATOM 622 N N . ARG A 1 82 ? 11.480 18.558 3.477 1.00 43.25 82 ARG A N 1
ATOM 623 C CA . ARG A 1 82 ? 11.166 19.980 3.560 1.00 43.25 82 ARG A CA 1
ATOM 624 C C . ARG A 1 82 ? 11.655 20.574 2.241 1.00 43.25 82 ARG A C 1
ATOM 626 O O . ARG A 1 82 ? 12.862 20.691 2.061 1.00 43.25 82 ARG A O 1
ATOM 633 N N . LEU A 1 83 ? 10.735 20.858 1.319 1.00 42.22 83 LEU A N 1
ATOM 634 C CA . LEU A 1 83 ? 11.029 21.628 0.115 1.00 42.22 83 LEU A CA 1
ATOM 635 C C . LEU A 1 83 ? 11.642 22.952 0.596 1.00 42.22 83 LEU A C 1
ATOM 637 O O . LEU A 1 83 ? 10.946 23.777 1.188 1.00 42.22 83 LEU A O 1
ATOM 641 N N . GLN A 1 84 ? 12.963 23.056 0.463 1.00 42.19 84 GLN A N 1
ATOM 642 C CA . GLN A 1 84 ? 13.751 24.281 0.567 1.00 42.19 84 GLN A CA 1
ATOM 643 C C . GLN A 1 84 ? 13.995 24.766 -0.856 1.00 42.19 84 GLN A C 1
ATOM 645 O O . GLN A 1 84 ? 14.273 23.893 -1.713 1.00 42.19 84 GLN A O 1
#